Protein AF-A0A351U2U4-F1 (afdb_monomer_lite)

Radius of gyration: 13.88 Å; chains: 1; bounding box: 28×26×38 Å

Sequence (87 aa):
MDKALKAYLDGANEIIGDRTSSEEAHDNAVVEALNEGYPIEKALAIAGEKHPDEAIEWDKGTIADIAAHYEYLREHARIMQMLKGKQ

pLDDT: mean 92.66, std 8.38, range [45.84, 98.12]

Secondary structure (DSSP, 8-state):
--HHHHHHHHHHHHHH----HHHHHHHHHHHHHHHTT--HHHHHHHHHHH-GGGPPP--TTTHHHHHHHHHHHHHHHHHHHHHHTT-

Structure (mmCIF, N/CA/C/O backbone):
data_AF-A0A351U2U4-F1
#
_entry.id   AF-A0A351U2U4-F1
#
loop_
_atom_site.group_PDB
_atom_site.id
_atom_site.type_symbol
_atom_site.label_atom_id
_atom_site.label_alt_id
_atom_site.label_comp_id
_atom_site.label_asym_id
_atom_site.label_entity_id
_atom_site.label_seq_id
_atom_site.pdbx_PDB_ins_code
_atom_site.Cartn_x
_atom_site.Cartn_y
_atom_site.Cartn_z
_atom_site.occupancy
_atom_site.B_iso_or_equiv
_atom_site.auth_seq_id
_atom_site.auth_comp_id
_atom_site.auth_asym_id
_atom_site.auth_atom_id
_atom_site.pdbx_PDB_model_num
ATOM 1 N N . MET A 1 1 ? -8.799 8.454 23.839 1.00 63.56 1 MET A N 1
ATOM 2 C CA . MET A 1 1 ? -8.698 7.497 22.720 1.00 63.56 1 MET A CA 1
ATOM 3 C C . MET A 1 1 ? -9.039 6.124 23.272 1.00 63.56 1 MET A C 1
ATOM 5 O O . MET A 1 1 ? -8.532 5.793 24.338 1.00 63.56 1 MET A O 1
ATOM 9 N N . ASP A 1 2 ? -9.950 5.394 22.631 1.00 85.06 2 ASP A N 1
ATOM 10 C CA . ASP A 1 2 ? -10.314 4.034 23.042 1.00 85.06 2 ASP A CA 1
ATOM 11 C C . ASP A 1 2 ? -9.078 3.107 23.029 1.00 85.06 2 ASP A C 1
ATOM 13 O O . ASP A 1 2 ? -8.208 3.247 22.167 1.00 85.06 2 ASP A O 1
ATOM 17 N N . LYS A 1 3 ? -8.961 2.192 24.004 1.00 86.94 3 LYS A N 1
ATOM 18 C CA . LYS A 1 3 ? -7.769 1.337 24.170 1.00 86.94 3 LYS A CA 1
ATOM 19 C C . LYS A 1 3 ? -7.579 0.381 22.988 1.00 86.94 3 LYS A C 1
ATOM 21 O O . LYS A 1 3 ? -6.438 0.119 22.614 1.00 86.94 3 LYS A O 1
ATOM 26 N N . ALA A 1 4 ? -8.668 -0.114 22.399 1.00 87.06 4 ALA A N 1
ATOM 27 C CA . ALA A 1 4 ? -8.608 -0.973 21.223 1.00 87.06 4 ALA A CA 1
ATOM 28 C C . ALA A 1 4 ? -8.247 -0.163 19.972 1.00 87.06 4 ALA A C 1
ATOM 30 O O . ALA A 1 4 ? -7.413 -0.605 19.187 1.00 87.06 4 ALA A O 1
ATOM 31 N N . LEU A 1 5 ? -8.786 1.055 19.833 1.00 87.44 5 LEU A N 1
ATOM 32 C CA . LEU A 1 5 ? -8.398 1.961 18.747 1.00 87.44 5 LEU A CA 1
ATOM 33 C C . LEU A 1 5 ? -6.904 2.308 18.794 1.00 87.44 5 LEU A C 1
ATOM 35 O O . LEU A 1 5 ? -6.246 2.275 17.761 1.00 87.44 5 LEU A O 1
ATOM 39 N N . LYS A 1 6 ? -6.352 2.600 19.978 1.00 89.81 6 LYS A N 1
ATOM 40 C CA . LYS A 1 6 ? -4.913 2.867 20.112 1.00 89.81 6 LYS A CA 1
ATOM 41 C C . LYS A 1 6 ? -4.078 1.651 19.693 1.00 89.81 6 LYS A C 1
ATOM 43 O O . LYS A 1 6 ? -3.158 1.811 18.908 1.00 89.81 6 LYS A O 1
ATOM 48 N N . ALA A 1 7 ? -4.420 0.453 20.172 1.00 91.50 7 ALA A N 1
ATOM 49 C CA . ALA A 1 7 ? -3.695 -0.768 19.813 1.00 91.50 7 ALA A CA 1
ATOM 50 C C . ALA A 1 7 ? -3.750 -1.062 18.302 1.00 91.50 7 ALA A C 1
ATOM 52 O O . ALA A 1 7 ? -2.754 -1.485 17.724 1.00 91.50 7 ALA A O 1
ATOM 53 N N . TYR A 1 8 ? -4.893 -0.799 17.660 1.00 92.31 8 TYR A N 1
ATOM 54 C CA . TYR A 1 8 ? -5.022 -0.892 16.206 1.00 92.31 8 TYR A CA 1
ATOM 55 C C . TYR A 1 8 ? -4.113 0.109 15.482 1.00 92.31 8 TYR A C 1
ATOM 57 O O . TYR A 1 8 ? -3.410 -0.277 14.556 1.00 92.31 8 TYR A O 1
ATOM 65 N N . LEU A 1 9 ? -4.106 1.378 15.906 1.00 90.94 9 LEU A N 1
ATOM 66 C CA . LEU A 1 9 ? -3.267 2.412 15.292 1.00 90.94 9 LEU A CA 1
ATOM 67 C C . LEU A 1 9 ? -1.772 2.128 15.482 1.00 90.94 9 LEU A C 1
ATOM 69 O O . LEU A 1 9 ? -1.011 2.302 14.537 1.00 90.94 9 LEU A O 1
ATOM 73 N N . ASP A 1 10 ? -1.368 1.648 16.663 1.00 92.56 10 ASP A N 1
ATOM 74 C CA . ASP A 1 10 ? 0.017 1.244 16.927 1.00 92.56 10 ASP A CA 1
ATOM 75 C C . ASP A 1 10 ? 0.440 0.115 15.958 1.00 92.56 10 ASP A C 1
ATOM 77 O O . ASP A 1 10 ? 1.462 0.231 15.289 1.00 92.56 10 ASP A O 1
ATOM 81 N N . GLY A 1 11 ? -0.382 -0.933 15.803 1.00 93.00 11 GLY A N 1
ATOM 82 C CA . GLY A 1 11 ? -0.097 -2.033 14.870 1.00 93.00 11 GLY A CA 1
ATOM 83 C C . GLY A 1 11 ? -0.153 -1.620 13.395 1.00 93.00 11 GLY A C 1
ATOM 84 O O . GLY A 1 11 ? 0.625 -2.106 12.579 1.00 93.00 11 GLY A O 1
ATOM 85 N N . ALA A 1 12 ? -1.030 -0.679 13.036 1.00 92.00 12 ALA A N 1
ATOM 86 C CA . ALA A 1 12 ? -1.052 -0.128 11.687 1.00 92.00 12 ALA A CA 1
ATOM 87 C C . ALA A 1 12 ? 0.227 0.644 11.364 1.00 92.00 12 ALA A C 1
ATOM 89 O O . ALA A 1 12 ? 0.733 0.510 10.255 1.00 92.00 12 ALA A O 1
ATOM 90 N N . ASN A 1 13 ? 0.782 1.375 12.331 1.00 91.06 13 ASN A N 1
ATOM 91 C CA . ASN A 1 13 ? 2.056 2.060 12.158 1.00 91.06 13 ASN A CA 1
ATOM 92 C C . ASN A 1 13 ? 3.224 1.081 11.958 1.00 91.06 13 ASN A C 1
ATOM 94 O O . ASN A 1 13 ? 4.135 1.377 11.198 1.00 91.06 13 ASN A O 1
ATOM 98 N N . GLU A 1 14 ? 3.195 -0.097 12.589 1.00 92.25 14 GLU A N 1
ATOM 99 C CA . GLU A 1 14 ? 4.214 -1.139 12.376 1.00 92.25 14 GLU A CA 1
ATOM 100 C C . GLU A 1 14 ? 4.167 -1.746 10.963 1.00 92.25 14 GLU A C 1
ATOM 102 O O . GLU A 1 14 ? 5.200 -2.156 10.440 1.00 92.25 14 GLU A O 1
ATOM 107 N N . ILE A 1 15 ? 2.984 -1.801 10.341 1.00 91.50 15 ILE A N 1
ATOM 108 C CA . ILE A 1 15 ? 2.785 -2.391 9.005 1.00 91.50 15 ILE A CA 1
ATOM 109 C C . ILE A 1 15 ? 3.000 -1.363 7.889 1.00 91.50 15 ILE A C 1
ATOM 111 O O . ILE A 1 15 ? 3.609 -1.676 6.867 1.00 91.50 15 ILE A O 1
ATOM 115 N N . ILE A 1 16 ? 2.462 -0.155 8.058 1.00 91.12 16 ILE A N 1
ATOM 116 C CA . ILE A 1 16 ? 2.535 0.924 7.062 1.00 91.12 16 ILE A CA 1
ATOM 117 C C . ILE A 1 16 ? 3.910 1.595 7.119 1.00 91.12 16 ILE A C 1
ATOM 119 O O . ILE A 1 16 ? 4.473 1.934 6.081 1.00 91.12 16 ILE A O 1
ATOM 123 N N . GLY A 1 17 ? 4.473 1.717 8.322 1.00 90.94 17 GLY A N 1
ATOM 124 C CA . GLY A 1 17 ? 5.674 2.497 8.570 1.00 90.94 17 GLY A CA 1
ATOM 125 C C . GLY A 1 17 ? 5.416 4.001 8.494 1.00 90.94 17 GLY A C 1
ATOM 126 O O . GLY A 1 17 ? 4.309 4.460 8.208 1.00 90.94 17 GLY A O 1
ATOM 127 N N . ASP A 1 18 ? 6.470 4.769 8.753 1.00 90.94 18 ASP A N 1
ATOM 128 C CA . ASP A 1 18 ? 6.452 6.208 8.520 1.00 90.94 18 ASP A CA 1
ATOM 129 C C . ASP A 1 18 ? 6.520 6.473 7.009 1.00 90.94 18 ASP A C 1
ATOM 131 O O . ASP A 1 18 ? 7.335 5.875 6.301 1.00 90.94 18 ASP A O 1
ATOM 135 N N . ARG A 1 19 ? 5.665 7.372 6.518 1.00 90.44 19 ARG A N 1
ATOM 136 C CA . ARG A 1 19 ? 5.564 7.745 5.104 1.00 90.44 19 ARG A CA 1
ATOM 137 C C . ARG A 1 19 ? 5.737 9.250 4.946 1.00 90.44 19 ARG A C 1
ATOM 139 O O . ARG A 1 19 ? 5.253 10.044 5.754 1.00 90.44 19 ARG A O 1
ATOM 146 N N . THR A 1 20 ? 6.432 9.658 3.898 1.00 94.81 20 THR A N 1
ATOM 147 C CA . THR A 1 20 ? 6.462 11.043 3.436 1.00 94.81 20 THR A CA 1
ATOM 148 C C . THR A 1 20 ? 5.157 11.390 2.724 1.00 94.81 20 THR A C 1
ATOM 150 O O . THR A 1 20 ? 4.439 10.522 2.237 1.00 94.81 20 THR A O 1
ATOM 153 N N . SER A 1 21 ? 4.861 12.684 2.584 1.00 93.62 21 SER A N 1
ATOM 154 C CA . SER A 1 21 ? 3.670 13.124 1.844 1.00 93.62 21 SER A CA 1
ATOM 155 C C . SER A 1 21 ? 3.668 12.700 0.367 1.00 93.62 21 SER A C 1
ATOM 157 O O . SER A 1 21 ? 2.602 12.643 -0.238 1.00 93.62 21 SER A O 1
ATOM 159 N N . SER A 1 22 ? 4.842 12.437 -0.220 1.00 93.94 22 SER A N 1
ATOM 160 C CA . SER A 1 22 ? 4.973 11.933 -1.593 1.00 93.94 22 SER A CA 1
ATOM 161 C C . SER A 1 22 ? 4.598 10.451 -1.666 1.00 93.94 22 SER A C 1
ATOM 163 O O . SER A 1 22 ? 3.721 10.083 -2.448 1.00 93.94 22 SER A O 1
ATOM 165 N N . GLU A 1 23 ? 5.153 9.631 -0.769 1.00 95.50 23 GLU A N 1
ATOM 166 C CA . GLU A 1 23 ? 4.797 8.212 -0.644 1.00 95.50 23 GLU A CA 1
ATOM 167 C C . GLU A 1 23 ? 3.306 8.029 -0.324 1.00 95.50 23 GLU A C 1
ATOM 169 O O . GLU A 1 23 ? 2.636 7.219 -0.956 1.00 95.50 23 GLU A O 1
ATOM 174 N N . GLU A 1 24 ? 2.741 8.835 0.585 1.00 95.44 24 GLU A N 1
ATOM 175 C CA . GLU A 1 24 ? 1.300 8.812 0.870 1.00 95.44 24 GLU A CA 1
ATOM 176 C C . GLU A 1 24 ? 0.463 9.138 -0.376 1.00 95.44 24 GLU A C 1
ATOM 178 O O . GLU A 1 24 ? -0.599 8.549 -0.584 1.00 95.44 24 GLU A O 1
ATOM 183 N N . ALA A 1 25 ? 0.901 10.085 -1.211 1.00 96.50 25 ALA A N 1
ATOM 184 C CA . ALA A 1 25 ? 0.186 10.440 -2.434 1.00 96.50 25 ALA A CA 1
ATOM 185 C C . ALA A 1 25 ? 0.203 9.287 -3.449 1.00 96.50 25 ALA A C 1
ATOM 187 O O . ALA A 1 25 ? -0.844 8.957 -4.014 1.00 96.50 25 ALA A O 1
ATOM 188 N N . HIS A 1 26 ? 1.354 8.630 -3.615 1.00 97.75 26 HIS A N 1
ATOM 189 C CA . HIS A 1 26 ? 1.469 7.421 -4.425 1.00 97.75 26 HIS A CA 1
ATOM 190 C C . HIS A 1 26 ? 0.587 6.290 -3.875 1.00 97.75 26 HIS A C 1
ATOM 192 O O . HIS A 1 26 ? -0.227 5.733 -4.613 1.00 97.75 26 HIS A O 1
ATOM 198 N N . ASP A 1 27 ? 0.667 6.000 -2.575 1.00 96.94 27 ASP A N 1
ATOM 199 C CA . ASP A 1 27 ? -0.112 4.939 -1.934 1.00 96.94 27 ASP A CA 1
ATOM 200 C C . ASP A 1 27 ? -1.623 5.166 -2.080 1.00 96.94 27 ASP A C 1
ATOM 202 O O . ASP A 1 27 ? -2.371 4.241 -2.412 1.00 96.94 27 ASP A O 1
ATOM 206 N N . ASN A 1 28 ? -2.077 6.411 -1.918 1.00 96.62 28 ASN A N 1
ATOM 207 C CA . ASN A 1 28 ? -3.469 6.786 -2.152 1.00 96.62 28 ASN A CA 1
ATOM 208 C C . ASN A 1 28 ? -3.883 6.554 -3.611 1.00 96.62 28 ASN A C 1
ATOM 210 O O . ASN A 1 28 ? -4.960 6.010 -3.851 1.00 96.62 28 ASN A O 1
ATOM 214 N N . ALA A 1 29 ? -3.035 6.899 -4.585 1.00 97.75 29 ALA A N 1
ATOM 215 C CA . ALA A 1 29 ? -3.321 6.667 -5.999 1.00 97.75 29 ALA A CA 1
ATOM 216 C C . ALA A 1 29 ? -3.434 5.169 -6.340 1.00 97.75 29 ALA A C 1
ATOM 218 O O . ALA A 1 29 ? -4.303 4.791 -7.134 1.00 97.75 29 ALA A O 1
ATOM 219 N N . VAL A 1 30 ? -2.610 4.310 -5.725 1.00 98.06 30 VAL A N 1
ATOM 220 C CA . VAL A 1 30 ? -2.734 2.848 -5.863 1.00 98.06 30 VAL A CA 1
ATOM 221 C C . VAL A 1 30 ? -4.065 2.375 -5.279 1.00 98.06 30 VAL A C 1
ATOM 223 O O . VAL A 1 30 ? -4.815 1.660 -5.946 1.00 98.06 30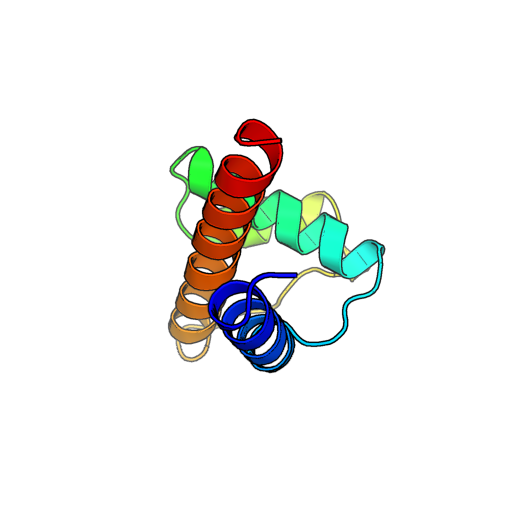 VAL A O 1
ATOM 226 N N . VAL A 1 31 ? -4.400 2.802 -4.058 1.00 97.38 31 VAL A N 1
ATOM 227 C CA . VAL A 1 31 ? -5.651 2.427 -3.377 1.00 97.38 31 VAL A CA 1
ATOM 228 C C . VAL A 1 31 ? -6.887 2.886 -4.160 1.00 97.38 31 VAL A C 1
ATOM 230 O O . VAL A 1 31 ? -7.857 2.134 -4.267 1.00 97.38 31 VAL A O 1
ATOM 233 N N . GLU A 1 32 ? -6.872 4.085 -4.743 1.00 97.31 32 GLU A N 1
ATOM 234 C CA . GLU A 1 32 ? -7.935 4.582 -5.626 1.00 97.31 32 GLU A CA 1
ATOM 235 C C . GLU A 1 32 ? -8.132 3.670 -6.841 1.00 97.31 32 GLU A C 1
ATOM 237 O O . GLU A 1 32 ? -9.246 3.208 -7.088 1.00 97.31 32 GLU A O 1
ATOM 242 N N . ALA A 1 33 ? -7.053 3.332 -7.551 1.00 97.75 33 ALA A N 1
ATOM 243 C CA . ALA A 1 33 ? -7.122 2.449 -8.712 1.00 97.75 33 ALA A CA 1
ATOM 244 C C 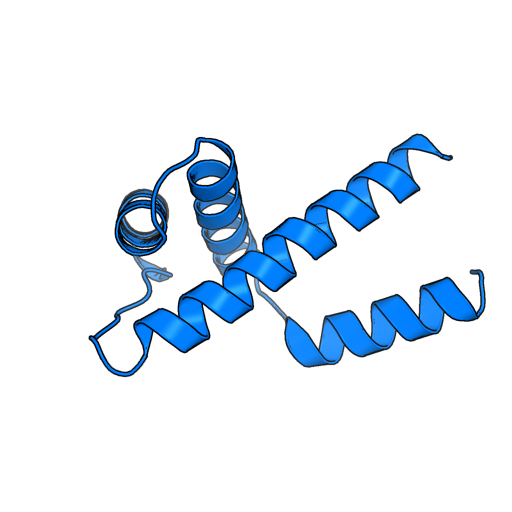. ALA A 1 33 ? -7.621 1.035 -8.346 1.00 97.75 33 ALA A C 1
ATOM 246 O O . ALA A 1 33 ? -8.401 0.437 -9.091 1.00 97.75 33 ALA A O 1
ATOM 247 N N . LEU A 1 34 ? -7.236 0.508 -7.179 1.00 97.50 34 LEU A N 1
ATOM 248 C CA . LEU A 1 34 ? -7.765 -0.762 -6.668 1.00 97.50 34 LEU A CA 1
ATOM 249 C C . LEU A 1 34 ? -9.269 -0.681 -6.372 1.00 97.50 34 LEU A C 1
ATOM 251 O O . LEU A 1 34 ? -10.009 -1.614 -6.682 1.00 97.50 34 LEU A O 1
ATOM 255 N N . ASN A 1 35 ? -9.744 0.433 -5.809 1.00 95.62 35 ASN A N 1
ATOM 256 C CA . ASN A 1 35 ? -11.172 0.661 -5.559 1.00 95.62 35 ASN A CA 1
ATOM 257 C C . ASN A 1 35 ? -11.991 0.797 -6.855 1.00 95.62 35 ASN A C 1
ATOM 259 O O . ASN A 1 35 ? -13.173 0.456 -6.868 1.00 95.62 35 ASN A O 1
ATOM 263 N N . GLU A 1 36 ? -11.372 1.242 -7.951 1.00 96.69 36 GLU A N 1
ATOM 264 C CA . GLU A 1 36 ? -11.965 1.240 -9.297 1.00 96.69 36 GLU A CA 1
ATOM 265 C C . GLU A 1 36 ? -12.016 -0.162 -9.938 1.00 96.69 36 GLU A C 1
ATOM 267 O O . GLU A 1 36 ? -12.612 -0.342 -11.002 1.00 96.69 36 GLU A O 1
ATOM 272 N N . GLY A 1 37 ? -11.438 -1.175 -9.283 1.00 96.50 37 GLY A N 1
ATOM 273 C CA . GLY A 1 37 ? -11.451 -2.569 -9.725 1.00 96.50 37 GLY A CA 1
ATOM 274 C C . GLY A 1 37 ? -10.275 -2.956 -10.621 1.00 96.50 37 GLY A C 1
ATOM 275 O O . GLY A 1 37 ? -10.322 -4.009 -11.263 1.00 96.50 37 GLY A O 1
ATOM 276 N N . TYR A 1 38 ? -9.225 -2.134 -10.693 1.00 97.81 38 TYR A N 1
ATOM 277 C CA . TYR A 1 38 ? -8.012 -2.513 -11.411 1.00 97.81 38 TYR A CA 1
ATOM 278 C C . TYR A 1 38 ? -7.199 -3.561 -10.640 1.00 97.81 38 TYR A C 1
ATOM 280 O O . TYR A 1 38 ? -7.176 -3.545 -9.410 1.00 97.81 38 TYR A O 1
ATOM 288 N N . PRO A 1 39 ? -6.501 -4.467 -11.351 1.00 97.06 39 PRO A N 1
ATOM 289 C CA . PRO A 1 39 ? -5.535 -5.361 -10.725 1.00 97.06 39 PRO A CA 1
ATOM 290 C C . PRO A 1 39 ? -4.299 -4.579 -10.256 1.00 97.06 39 PRO A C 1
ATOM 292 O O . PRO A 1 39 ? -4.014 -3.491 -10.769 1.00 97.06 39 PRO A O 1
ATOM 295 N N . ILE A 1 40 ? -3.551 -5.151 -9.309 1.00 97.44 40 ILE A N 1
ATOM 296 C CA . ILE A 1 40 ? -2.420 -4.488 -8.646 1.00 97.44 40 ILE A CA 1
ATOM 297 C C . ILE A 1 40 ? -1.371 -3.968 -9.635 1.00 97.44 40 ILE A C 1
ATOM 299 O O . ILE A 1 40 ? -0.926 -2.836 -9.507 1.00 97.44 40 ILE A O 1
ATOM 303 N N . GLU A 1 41 ? -1.043 -4.720 -10.684 1.00 97.50 41 GLU A N 1
ATOM 304 C CA . GLU A 1 41 ? -0.043 -4.330 -11.682 1.00 97.50 41 GLU A CA 1
ATOM 305 C C . GLU A 1 41 ? -0.440 -3.034 -12.392 1.00 97.50 41 GLU A C 1
ATOM 307 O O . GLU A 1 41 ? 0.386 -2.158 -12.645 1.00 97.50 41 GLU A O 1
ATOM 312 N N . LYS A 1 42 ? -1.735 -2.900 -12.695 1.00 97.56 42 LYS A N 1
ATOM 313 C CA . LYS A 1 42 ? -2.277 -1.709 -13.344 1.00 97.56 42 LYS A CA 1
ATOM 314 C C . LYS A 1 42 ? -2.433 -0.555 -12.356 1.00 97.56 42 LYS A C 1
ATOM 316 O O . LYS A 1 42 ? -2.210 0.586 -12.744 1.00 97.56 42 LYS A O 1
ATOM 321 N N . ALA A 1 43 ? -2.784 -0.840 -11.105 1.00 98.12 43 ALA A N 1
ATOM 322 C CA . ALA A 1 43 ? -2.846 0.170 -10.054 1.00 98.12 43 ALA A CA 1
ATOM 323 C C . ALA A 1 43 ? -1.467 0.803 -9.796 1.00 98.12 43 ALA A C 1
ATOM 325 O O . ALA A 1 43 ? -1.364 2.027 -9.763 1.00 98.12 43 ALA A O 1
ATOM 326 N N . LEU A 1 44 ? -0.407 -0.012 -9.730 1.00 98.00 44 LEU A N 1
ATOM 327 C CA . LEU A 1 44 ? 0.980 0.453 -9.615 1.00 98.00 44 LEU A CA 1
ATOM 328 C C . LEU A 1 44 ? 1.409 1.280 -10.829 1.00 98.00 44 LEU A C 1
ATOM 330 O O . LEU A 1 44 ? 2.024 2.325 -10.665 1.00 98.00 44 LEU A O 1
ATOM 334 N N . ALA A 1 45 ? 1.046 0.860 -12.045 1.00 97.69 45 ALA A N 1
ATOM 335 C CA . ALA A 1 45 ? 1.354 1.632 -13.249 1.00 97.69 45 ALA A CA 1
ATOM 336 C C . ALA A 1 45 ? 0.671 3.013 -13.242 1.00 97.69 45 ALA A C 1
ATOM 338 O O . ALA A 1 45 ? 1.324 4.021 -13.495 1.00 97.69 45 ALA A O 1
ATOM 339 N N . ILE A 1 46 ? -0.622 3.077 -12.899 1.00 97.69 46 ILE A N 1
ATOM 340 C CA . ILE A 1 46 ? -1.371 4.343 -12.806 1.00 97.69 46 ILE A CA 1
ATOM 341 C C . ILE A 1 46 ? -0.767 5.261 -11.736 1.00 97.69 46 ILE A C 1
ATOM 343 O O . ILE A 1 46 ? -0.640 6.466 -11.954 1.00 97.69 46 ILE A O 1
ATOM 347 N N . ALA A 1 47 ? -0.409 4.712 -10.574 1.00 97.56 47 ALA A N 1
ATOM 348 C CA . ALA A 1 47 ? 0.201 5.485 -9.501 1.00 97.56 47 ALA A CA 1
ATOM 349 C C . ALA A 1 47 ? 1.609 5.970 -9.873 1.00 97.56 47 ALA A C 1
ATOM 351 O O . ALA A 1 47 ? 1.906 7.143 -9.664 1.00 97.56 47 ALA A O 1
ATOM 352 N N . GLY A 1 48 ? 2.423 5.127 -10.511 1.00 97.06 48 GLY A N 1
ATOM 353 C CA . GLY A 1 48 ? 3.750 5.490 -11.009 1.00 97.06 48 GLY A CA 1
ATOM 354 C C . GLY A 1 48 ? 3.717 6.537 -12.127 1.00 97.06 48 GLY A C 1
AT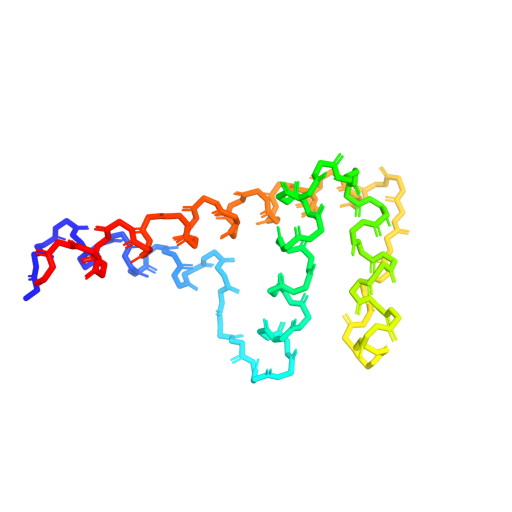OM 355 O O . GLY A 1 48 ? 4.593 7.390 -12.193 1.00 97.06 48 GLY A O 1
ATOM 356 N N . GLU A 1 49 ? 2.682 6.558 -12.974 1.00 96.88 49 GLU A N 1
ATOM 357 C CA . GLU A 1 49 ? 2.487 7.642 -13.951 1.00 96.88 49 GLU A CA 1
ATOM 358 C C . GLU A 1 49 ? 2.188 8.991 -13.274 1.00 96.88 49 GLU A C 1
ATOM 360 O O . GLU A 1 49 ? 2.627 10.038 -13.755 1.00 96.88 49 GLU A O 1
ATOM 365 N N . LYS A 1 50 ? 1.450 8.980 -12.155 1.00 95.88 50 LYS A N 1
ATOM 366 C CA . LYS A 1 50 ? 1.121 10.185 -11.372 1.00 95.88 50 LYS A CA 1
ATOM 367 C C . LYS A 1 50 ? 2.279 10.639 -10.477 1.00 95.88 50 LYS A C 1
ATOM 369 O O . LYS A 1 50 ? 2.468 11.841 -10.295 1.00 95.88 50 LYS A O 1
ATOM 374 N N . HIS A 1 51 ? 3.033 9.687 -9.934 1.00 95.75 51 HIS A N 1
ATOM 375 C CA . HIS A 1 51 ? 4.124 9.890 -8.981 1.00 95.75 51 HIS A CA 1
ATOM 376 C C . HIS A 1 51 ? 5.362 9.087 -9.419 1.00 95.75 51 HIS A C 1
ATOM 378 O O . HIS A 1 51 ? 5.661 8.052 -8.826 1.00 95.75 51 HIS A O 1
ATOM 384 N N . PRO A 1 52 ? 6.094 9.543 -10.455 1.00 94.88 52 PRO A N 1
ATOM 385 C CA . PRO A 1 52 ? 7.205 8.778 -11.028 1.00 94.88 52 PRO A CA 1
ATOM 386 C C . PRO A 1 52 ? 8.352 8.514 -10.052 1.00 94.88 52 PRO A C 1
ATOM 388 O O . PRO A 1 52 ? 8.990 7.470 -10.140 1.00 94.88 52 PRO A O 1
ATOM 391 N N . ASP A 1 53 ? 8.593 9.439 -9.120 1.00 95.50 53 ASP A N 1
ATOM 392 C CA . ASP A 1 53 ? 9.659 9.321 -8.118 1.00 95.50 53 ASP A CA 1
ATOM 393 C C . ASP A 1 53 ? 9.366 8.234 -7.065 1.00 95.50 53 ASP A C 1
ATOM 395 O O . ASP A 1 53 ? 10.294 7.724 -6.444 1.00 95.50 53 ASP A O 1
ATOM 399 N N . GLU A 1 54 ? 8.094 7.851 -6.906 1.00 95.50 54 GLU A N 1
ATOM 400 C CA . GLU A 1 54 ? 7.618 6.825 -5.964 1.00 95.50 54 GLU A CA 1
ATOM 401 C C . GLU A 1 54 ? 7.221 5.519 -6.669 1.00 95.50 54 GLU A C 1
ATOM 403 O O . GLU A 1 54 ? 6.665 4.611 -6.051 1.00 95.50 54 GLU A O 1
ATOM 408 N N . ALA A 1 55 ? 7.453 5.423 -7.983 1.00 95.19 55 ALA A N 1
ATOM 409 C CA . ALA A 1 55 ? 7.016 4.283 -8.771 1.00 95.19 55 ALA A CA 1
ATOM 410 C C . ALA A 1 55 ? 7.669 2.985 -8.269 1.00 95.19 55 ALA A C 1
ATOM 412 O O . ALA A 1 55 ? 8.892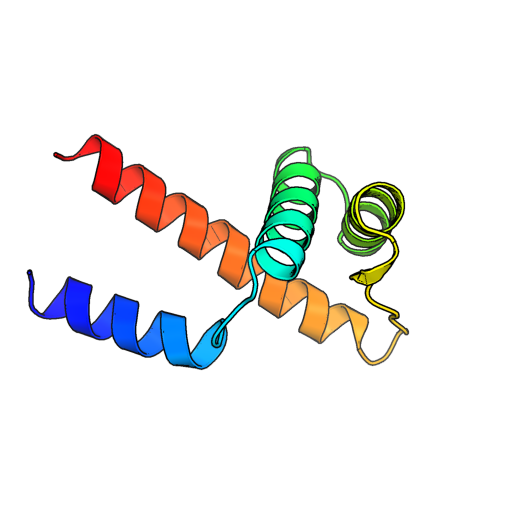 2.836 -8.255 1.00 95.19 55 ALA A O 1
ATOM 413 N N . ILE A 1 56 ? 6.834 2.018 -7.892 1.00 94.38 56 ILE A N 1
ATOM 414 C CA . ILE A 1 56 ? 7.296 0.736 -7.359 1.00 94.38 56 ILE A CA 1
ATOM 415 C C . ILE A 1 56 ? 7.608 -0.223 -8.506 1.00 94.38 56 ILE A C 1
ATOM 417 O O . ILE A 1 56 ? 6.720 -0.646 -9.253 1.00 94.38 56 ILE A O 1
ATOM 421 N N . GLU A 1 57 ? 8.873 -0.625 -8.603 1.00 93.94 57 GLU A N 1
ATOM 422 C CA . GLU A 1 57 ? 9.277 -1.748 -9.443 1.00 93.94 57 GLU A CA 1
ATOM 423 C C . GLU A 1 57 ? 8.815 -3.074 -8.827 1.00 93.94 57 GLU A C 1
ATOM 425 O O . GLU A 1 57 ? 8.923 -3.305 -7.621 1.00 93.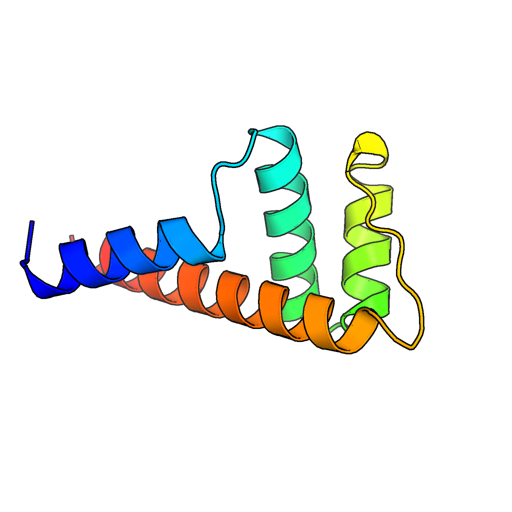94 57 GLU A O 1
ATOM 430 N N . TRP A 1 58 ? 8.313 -3.973 -9.668 1.00 95.50 58 TRP A N 1
ATOM 431 C CA . TRP A 1 58 ? 7.814 -5.272 -9.237 1.00 95.50 58 TRP A CA 1
ATOM 432 C C . TRP A 1 58 ? 8.199 -6.372 -10.220 1.00 95.50 58 TRP A C 1
ATOM 434 O O . TRP A 1 58 ? 8.410 -6.146 -11.413 1.00 95.50 58 TRP A O 1
ATOM 444 N N . ASP A 1 59 ? 8.249 -7.596 -9.709 1.00 95.00 59 ASP A N 1
ATOM 445 C CA . ASP A 1 59 ? 8.425 -8.807 -10.494 1.00 95.00 59 ASP A CA 1
ATOM 446 C C . ASP A 1 59 ? 7.466 -9.905 -10.008 1.00 95.00 59 ASP A C 1
ATOM 448 O O . ASP A 1 59 ? 6.633 -9.706 -9.123 1.00 95.00 59 ASP A O 1
ATOM 452 N N . LYS A 1 60 ? 7.555 -11.097 -10.606 1.00 93.31 60 LYS A N 1
ATOM 453 C CA . LYS A 1 60 ? 6.674 -12.223 -10.255 1.00 93.31 60 LYS A CA 1
ATOM 454 C C . LYS A 1 60 ? 6.864 -12.736 -8.823 1.00 93.31 60 LYS A C 1
ATOM 456 O O . LYS A 1 60 ? 5.972 -13.411 -8.319 1.00 93.31 60 LYS A O 1
ATOM 461 N N . GLY A 1 61 ? 8.020 -12.491 -8.216 1.00 94.69 61 GLY A N 1
ATOM 462 C CA . GLY A 1 61 ? 8.330 -12.860 -6.842 1.00 94.69 61 GLY A CA 1
ATOM 463 C C . GLY A 1 61 ? 7.814 -11.846 -5.825 1.00 94.69 61 GLY A C 1
ATOM 464 O O . GLY A 1 61 ? 7.420 -12.256 -4.742 1.00 94.69 61 GLY A O 1
ATOM 465 N N . THR A 1 62 ? 7.766 -10.557 -6.172 1.00 94.81 62 THR A N 1
ATOM 466 C CA . THR A 1 62 ? 7.394 -9.479 -5.235 1.00 94.81 62 THR A CA 1
ATOM 467 C C . THR A 1 62 ? 5.945 -9.014 -5.354 1.00 94.81 62 THR A C 1
ATOM 469 O O . THR A 1 62 ? 5.386 -8.499 -4.385 1.00 94.81 62 THR A O 1
ATOM 472 N N . ILE A 1 63 ? 5.297 -9.218 -6.507 1.00 96.69 63 ILE A N 1
ATOM 473 C CA . ILE A 1 63 ? 3.959 -8.663 -6.770 1.00 96.69 63 ILE A CA 1
ATOM 474 C C . ILE A 1 63 ? 2.887 -9.152 -5.787 1.00 96.69 63 ILE A C 1
ATOM 476 O O . ILE A 1 63 ? 1.962 -8.409 -5.467 1.00 96.69 63 ILE A O 1
ATOM 480 N N . ALA A 1 64 ? 3.016 -10.378 -5.272 1.00 96.25 64 ALA A N 1
ATOM 481 C CA . ALA A 1 64 ? 2.075 -10.931 -4.300 1.00 96.25 64 ALA A CA 1
ATOM 482 C C . ALA A 1 64 ? 2.159 -10.216 -2.941 1.00 96.25 64 ALA A C 1
ATOM 484 O O . ALA A 1 64 ? 1.126 -9.897 -2.350 1.00 96.25 64 ALA A O 1
ATOM 485 N N . ASP A 1 65 ? 3.372 -9.918 -2.477 1.00 96.44 65 ASP A N 1
ATOM 486 C CA . ASP A 1 65 ? 3.592 -9.209 -1.216 1.00 96.44 65 ASP A CA 1
ATOM 487 C C . ASP A 1 65 ? 3.179 -7.738 -1.337 1.00 96.44 65 ASP A C 1
ATOM 489 O O . ASP A 1 65 ? 2.528 -7.197 -0.441 1.00 96.44 65 ASP A O 1
ATOM 493 N N . ILE A 1 66 ? 3.465 -7.111 -2.485 1.00 96.69 66 ILE A N 1
ATOM 494 C CA . ILE A 1 66 ? 3.005 -5.751 -2.796 1.00 96.69 66 ILE A CA 1
ATOM 495 C C . ILE A 1 66 ? 1.472 -5.695 -2.793 1.00 96.69 66 ILE A C 1
ATOM 497 O O . ILE A 1 66 ? 0.884 -4.810 -2.173 1.00 96.69 66 ILE A O 1
ATOM 501 N N . ALA A 1 67 ? 0.805 -6.665 -3.424 1.00 97.06 67 ALA A N 1
ATOM 502 C CA . ALA A 1 67 ? -0.652 -6.748 -3.411 1.00 97.06 67 ALA A CA 1
ATOM 503 C C . ALA A 1 67 ? -1.208 -6.885 -1.986 1.00 97.06 67 ALA A C 1
ATOM 505 O O . ALA A 1 67 ? -2.169 -6.202 -1.635 1.00 97.06 67 ALA A O 1
ATOM 506 N N . ALA A 1 68 ? -0.594 -7.726 -1.147 1.00 96.75 68 ALA A N 1
ATOM 507 C CA . ALA A 1 68 ? -1.008 -7.895 0.243 1.00 96.75 68 ALA A CA 1
ATOM 508 C C . ALA A 1 68 ? -0.854 -6.599 1.059 1.00 96.75 68 ALA A C 1
ATOM 510 O O . ALA A 1 68 ? -1.747 -6.256 1.838 1.00 96.75 68 ALA A O 1
ATOM 511 N N . HIS A 1 69 ? 0.236 -5.853 0.849 1.00 96.25 69 HIS A N 1
ATOM 512 C CA . HIS A 1 69 ? 0.443 -4.548 1.477 1.00 96.25 69 HIS A CA 1
ATOM 513 C C . HIS A 1 69 ? -0.641 -3.543 1.068 1.00 96.25 69 HIS A C 1
ATOM 515 O O . HIS A 1 69 ? -1.257 -2.907 1.925 1.00 96.25 69 HIS A O 1
ATOM 521 N N . TYR A 1 70 ? -0.941 -3.441 -0.228 1.00 97.44 70 TYR A N 1
ATOM 522 C CA . TYR A 1 70 ? -1.953 -2.498 -0.701 1.00 97.44 70 TYR A CA 1
ATOM 523 C C . TYR A 1 70 ? -3.382 -2.879 -0.314 1.00 97.44 70 TYR A C 1
ATOM 525 O O . TYR A 1 70 ? -4.194 -1.986 -0.070 1.00 97.44 70 TYR A O 1
ATOM 533 N N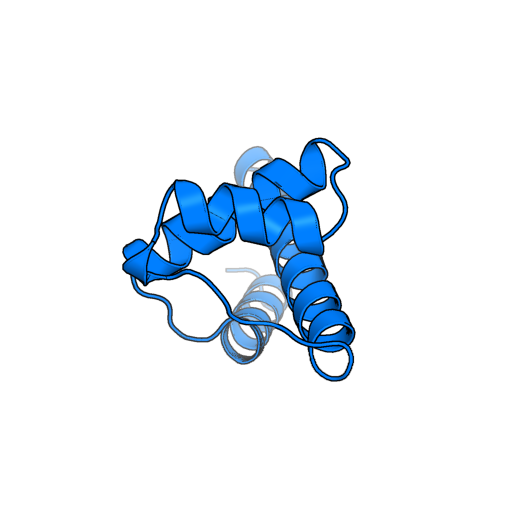 . GLU A 1 71 ? -3.687 -4.167 -0.145 1.00 96.50 71 GLU A N 1
ATOM 534 C CA . GLU A 1 71 ? -4.972 -4.560 0.441 1.00 96.50 71 GLU A CA 1
ATOM 535 C C . GLU A 1 71 ? -5.089 -4.211 1.916 1.00 96.50 71 GLU A C 1
ATOM 537 O O . GLU A 1 71 ? -6.167 -3.804 2.363 1.00 96.50 71 GLU A O 1
ATOM 542 N N . TYR A 1 72 ? -3.989 -4.293 2.663 1.00 96.56 72 TYR A N 1
ATOM 543 C CA . TYR A 1 72 ? -3.960 -3.776 4.021 1.00 96.56 72 TYR A CA 1
ATOM 544 C C . TYR A 1 72 ? -4.218 -2.262 4.046 1.00 96.56 72 TYR A C 1
ATOM 546 O O . TYR A 1 72 ? -5.079 -1.805 4.799 1.00 96.56 72 TYR A O 1
ATOM 554 N N . LEU A 1 73 ? -3.536 -1.485 3.196 1.00 96.25 73 LEU A N 1
ATOM 555 C CA . LEU A 1 73 ? -3.730 -0.033 3.097 1.00 96.25 73 LEU A CA 1
ATOM 556 C C . LEU A 1 73 ? -5.166 0.339 2.716 1.00 96.25 73 LEU A C 1
ATOM 558 O O . LEU A 1 73 ? -5.755 1.240 3.319 1.00 96.25 73 LEU A O 1
ATOM 562 N N . ARG A 1 74 ? -5.764 -0.385 1.763 1.00 95.56 74 ARG A N 1
ATOM 563 C CA . ARG A 1 74 ? -7.156 -0.180 1.348 1.00 95.56 74 ARG A CA 1
ATOM 564 C C . ARG A 1 74 ? -8.128 -0.395 2.507 1.00 95.56 74 ARG A C 1
ATOM 566 O O . ARG A 1 74 ? -9.011 0.436 2.730 1.00 95.56 74 ARG A O 1
ATOM 573 N N . GLU A 1 75 ? -7.971 -1.480 3.263 1.00 95.19 75 GLU A N 1
ATOM 574 C CA . GLU A 1 75 ? -8.837 -1.755 4.416 1.00 95.19 75 GLU A CA 1
ATOM 575 C C . GLU A 1 75 ? -8.581 -0.777 5.568 1.00 95.19 75 GLU A C 1
ATOM 577 O O . GLU A 1 75 ? -9.524 -0.286 6.194 1.00 95.19 75 GLU A O 1
ATOM 582 N N . HIS A 1 76 ? -7.320 -0.407 5.803 1.00 94.19 76 HIS A N 1
ATOM 583 C CA . HIS A 1 76 ? -6.967 0.620 6.775 1.00 94.19 76 HIS A CA 1
ATOM 584 C C . HIS A 1 76 ? -7.671 1.946 6.457 1.00 94.19 76 HIS A C 1
ATOM 586 O O . HIS A 1 76 ? -8.333 2.519 7.328 1.00 94.19 76 HIS A O 1
ATOM 592 N N . ALA A 1 77 ? -7.612 2.400 5.201 1.00 91.69 77 ALA A N 1
ATOM 593 C CA . ALA A 1 77 ? -8.290 3.611 4.747 1.00 91.69 77 ALA A CA 1
ATOM 594 C C . ALA A 1 77 ? -9.811 3.535 4.968 1.00 91.69 77 ALA A C 1
ATOM 596 O O . ALA A 1 77 ? -10.417 4.492 5.462 1.00 91.69 77 ALA A O 1
ATOM 597 N N . ARG A 1 78 ? -10.430 2.380 4.687 1.00 92.12 78 ARG A N 1
ATOM 598 C CA . ARG A 1 78 ? -11.857 2.129 4.942 1.00 92.12 78 ARG A CA 1
ATOM 599 C C . ARG A 1 78 ? -12.206 2.257 6.428 1.00 92.12 78 ARG A C 1
ATOM 601 O O . ARG A 1 78 ? -13.164 2.954 6.773 1.00 92.12 78 ARG A O 1
ATOM 608 N N . ILE A 1 79 ? -11.428 1.637 7.317 1.00 91.56 79 ILE A N 1
ATOM 609 C CA . ILE A 1 79 ? -11.618 1.727 8.775 1.00 91.56 79 ILE A CA 1
ATOM 610 C C . ILE A 1 79 ? -11.518 3.185 9.237 1.00 91.56 79 ILE A C 1
ATOM 612 O O . ILE A 1 79 ? -12.370 3.660 9.993 1.00 91.56 79 ILE A O 1
ATOM 616 N N . MET A 1 80 ? -10.529 3.929 8.739 1.00 90.88 80 MET A N 1
ATOM 617 C CA . MET A 1 80 ? -10.341 5.338 9.087 1.00 90.88 80 MET A CA 1
ATOM 618 C C . MET A 1 80 ? -11.507 6.219 8.623 1.00 90.88 80 MET A C 1
ATOM 620 O O . MET A 1 80 ? -11.937 7.104 9.367 1.00 90.88 80 MET A O 1
ATOM 624 N N . GLN A 1 81 ? -12.081 5.965 7.443 1.00 89.12 81 GLN A N 1
ATOM 625 C CA . GLN A 1 81 ? -13.292 6.656 6.985 1.00 89.12 81 GLN A CA 1
ATOM 626 C C . GLN A 1 81 ? -14.496 6.364 7.890 1.00 89.12 81 GLN A C 1
ATOM 628 O O . GLN A 1 81 ? -15.213 7.288 8.280 1.00 89.12 81 GLN A O 1
ATOM 633 N N . MET A 1 82 ? -14.694 5.102 8.286 1.00 88.25 82 MET A N 1
ATOM 634 C CA . MET A 1 82 ? -15.771 4.718 9.206 1.00 88.25 82 MET A CA 1
ATOM 635 C C . MET A 1 82 ? -15.639 5.394 10.575 1.00 88.25 82 MET A C 1
ATOM 637 O O . MET A 1 82 ? -16.648 5.743 11.185 1.00 88.25 82 MET A O 1
ATOM 641 N N . LEU A 1 83 ? -14.413 5.581 11.067 1.00 86.31 83 LEU A N 1
ATOM 642 C CA . LEU A 1 83 ? -14.152 6.277 12.327 1.00 86.31 83 LEU A CA 1
ATOM 643 C C . LEU A 1 83 ? -14.407 7.786 12.218 1.00 86.31 83 LEU A C 1
ATOM 645 O O . LEU A 1 83 ? -14.985 8.357 13.139 1.00 86.31 83 LEU A O 1
ATOM 649 N N . LYS A 1 84 ? -14.039 8.418 11.094 1.00 80.94 84 LYS A N 1
ATOM 650 C CA . LYS A 1 84 ? -14.325 9.841 10.828 1.00 80.94 84 LYS A CA 1
ATOM 651 C C . LYS A 1 84 ? -15.826 10.121 10.716 1.00 80.94 84 LYS A C 1
ATOM 653 O O . LYS A 1 84 ? -16.289 11.123 11.239 1.00 80.94 84 LYS A O 1
ATOM 658 N N . GLY A 1 85 ? -16.590 9.228 10.084 1.00 69.81 85 GLY A N 1
ATOM 659 C CA . GLY A 1 85 ? -18.049 9.357 9.960 1.00 69.81 85 GLY A CA 1
ATOM 660 C C . GLY A 1 85 ? -18.841 9.065 11.244 1.00 69.81 85 GLY A C 1
ATOM 661 O O . GLY A 1 85 ? -20.059 9.216 11.246 1.00 69.81 85 GLY A O 1
ATOM 662 N N . LYS A 1 86 ? -18.175 8.615 12.317 1.00 56.31 86 LYS A N 1
ATOM 663 C CA . LYS A 1 86 ? -18.771 8.355 13.639 1.00 56.31 86 LYS A CA 1
ATOM 664 C C . LYS A 1 86 ? -18.548 9.490 14.653 1.00 56.31 86 LYS A C 1
ATOM 666 O O . LYS A 1 86 ? -18.964 9.326 15.800 1.00 56.31 86 LYS A O 1
ATOM 671 N N . GLN A 1 87 ? -17.867 10.571 14.264 1.00 45.84 87 GLN A N 1
ATOM 672 C CA . GLN A 1 87 ? -17.634 11.753 15.105 1.00 45.84 87 GLN A CA 1
ATOM 673 C C . GLN A 1 87 ? -18.731 12.803 14.944 1.00 45.84 87 GLN A C 1
ATOM 675 O O . GLN A 1 87 ? -19.273 12.925 13.824 1.00 45.84 87 GLN A O 1
#

Foldseek 3Di:
DDPVVVVVVVVLCVLLPDDDPLLVQLLVQLLVVVVVVDDNVVSLVRSCVVRVVNRDDDDPVCSVVVRVSSVSVNVVVVVVVVVVVVD

Organism: NCBI:txid328301